Protein AF-A0A915LG55-F1 (afdb_monomer_lite)

Structure (mmCIF, N/CA/C/O backbone):
data_AF-A0A915LG55-F1
#
_entry.id   AF-A0A915LG55-F1
#
loop_
_atom_site.group_PDB
_atom_site.id
_atom_site.type_symbol
_atom_site.label_atom_id
_atom_site.label_alt_id
_atom_site.label_comp_id
_atom_site.label_asym_id
_atom_site.label_entity_id
_atom_site.label_seq_id
_atom_site.pdbx_PDB_ins_code
_atom_site.Cartn_x
_atom_site.Cartn_y
_atom_site.Cartn_z
_atom_site.occupancy
_atom_site.B_iso_or_equiv
_atom_site.auth_seq_id
_atom_site.auth_comp_id
_atom_site.auth_asym_id
_atom_site.auth_atom_id
_atom_site.pdbx_PDB_model_num
ATOM 1 N N . MET A 1 1 ? -16.605 1.163 -22.186 1.00 55.16 1 MET A N 1
ATOM 2 C CA . MET A 1 1 ? -16.089 -0.215 -22.305 1.00 55.16 1 MET A CA 1
ATOM 3 C C . MET A 1 1 ? -14.591 -0.230 -22.622 1.00 55.16 1 MET A C 1
ATOM 5 O O . MET A 1 1 ? -13.847 -0.760 -21.815 1.00 55.16 1 MET A O 1
ATOM 9 N N . GLU A 1 2 ? -14.101 0.424 -23.687 1.00 59.94 2 GLU A N 1
ATOM 10 C CA . GLU A 1 2 ? -12.643 0.506 -23.960 1.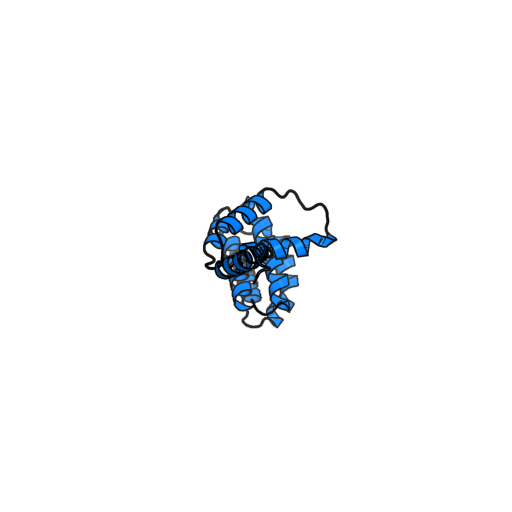00 59.94 2 GLU A CA 1
ATOM 11 C C . GLU A 1 2 ? -11.836 1.181 -22.837 1.00 59.94 2 GLU A C 1
ATOM 13 O O . GLU A 1 2 ? -10.859 0.612 -22.362 1.00 59.94 2 GLU A O 1
ATOM 18 N N . ASN A 1 3 ? -12.286 2.334 -22.327 1.00 67.69 3 ASN A N 1
ATOM 19 C CA . ASN A 1 3 ? -11.589 3.043 -21.240 1.00 67.69 3 ASN A CA 1
ATOM 20 C C . ASN A 1 3 ? -11.534 2.254 -19.918 1.00 67.69 3 ASN A C 1
ATOM 22 O O . ASN A 1 3 ? -10.598 2.406 -19.138 1.00 67.69 3 ASN A O 1
ATOM 26 N N . GLU A 1 4 ? -12.519 1.392 -19.668 1.00 68.12 4 GLU A N 1
ATOM 27 C CA . GLU A 1 4 ? -12.569 0.555 -18.467 1.00 68.12 4 GLU A CA 1
ATOM 28 C C . GLU A 1 4 ? -11.561 -0.596 -18.554 1.00 68.12 4 GLU A C 1
ATOM 30 O O . GLU A 1 4 ? -10.823 -0.845 -17.601 1.00 68.12 4 GLU A O 1
ATOM 35 N N . ASN A 1 5 ? -11.438 -1.208 -19.736 1.00 73.38 5 ASN A N 1
ATOM 36 C CA . ASN A 1 5 ? -10.423 -2.221 -20.018 1.00 73.38 5 ASN A CA 1
ATOM 37 C C . ASN A 1 5 ? -9.001 -1.650 -19.930 1.00 73.38 5 ASN A C 1
ATOM 39 O O . ASN A 1 5 ? -8.110 -2.302 -19.386 1.00 73.38 5 ASN A O 1
ATOM 43 N N . VAL A 1 6 ? -8.786 -0.421 -20.413 1.00 75.62 6 VAL A N 1
ATOM 44 C CA . VAL A 1 6 ? -7.493 0.272 -20.286 1.00 75.62 6 VAL A CA 1
ATOM 45 C C . VAL A 1 6 ? -7.152 0.514 -18.815 1.00 75.62 6 VAL A C 1
ATOM 47 O O . VAL A 1 6 ? -6.037 0.217 -18.388 1.00 75.62 6 VAL A O 1
ATOM 50 N N . ARG A 1 7 ? -8.118 0.983 -18.016 1.00 69.19 7 ARG A N 1
ATOM 51 C CA . ARG A 1 7 ? -7.932 1.230 -16.580 1.00 69.19 7 ARG A CA 1
ATOM 52 C C . ARG A 1 7 ? -7.573 -0.051 -15.821 1.00 69.19 7 ARG A C 1
ATOM 54 O O . ARG A 1 7 ? -6.567 -0.067 -15.116 1.00 69.19 7 ARG A O 1
ATOM 61 N N . LEU A 1 8 ? -8.333 -1.131 -16.014 1.00 70.56 8 LEU A N 1
ATOM 62 C CA . 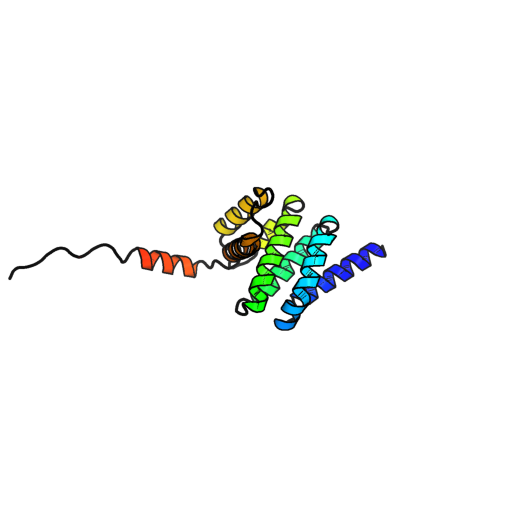LEU A 1 8 ? -8.041 -2.441 -15.414 1.00 70.56 8 LEU A CA 1
ATOM 63 C C . LEU A 1 8 ? -6.682 -2.994 -15.873 1.00 70.56 8 LEU A C 1
ATOM 65 O O . LEU A 1 8 ? -5.944 -3.568 -15.073 1.00 70.56 8 LEU A O 1
ATOM 69 N N . GLY A 1 9 ? -6.310 -2.760 -17.135 1.00 78.25 9 GLY A N 1
ATOM 70 C CA . GLY A 1 9 ? -4.991 -3.096 -17.668 1.00 78.25 9 GLY A CA 1
ATOM 71 C C . GLY A 1 9 ? -3.855 -2.369 -16.946 1.00 78.25 9 GLY A C 1
ATOM 72 O O . GLY A 1 9 ? -2.880 -3.004 -16.545 1.00 78.25 9 GLY A O 1
ATOM 73 N N . ILE A 1 10 ? -3.995 -1.061 -16.715 1.00 76.62 10 ILE A N 1
ATOM 74 C CA . ILE A 1 10 ? -3.009 -0.254 -15.979 1.00 76.62 10 ILE A CA 1
ATOM 75 C C . ILE A 1 10 ? -2.878 -0.746 -14.533 1.00 76.62 10 ILE A C 1
ATOM 77 O O . ILE A 1 10 ? -1.763 -0.943 -14.061 1.00 76.62 10 ILE A O 1
ATOM 81 N N . ILE A 1 11 ? -3.988 -1.014 -13.843 1.00 71.50 11 ILE A N 1
ATOM 82 C CA . ILE A 1 11 ? -3.986 -1.494 -12.449 1.00 71.50 11 ILE A CA 1
ATOM 83 C C . ILE A 1 11 ? -3.323 -2.864 -12.340 1.00 71.50 11 ILE A C 1
ATOM 85 O O . ILE A 1 11 ? -2.440 -3.062 -11.505 1.00 71.50 11 ILE A O 1
ATOM 89 N N . GLY A 1 12 ? -3.699 -3.796 -13.218 1.00 77.06 12 GLY A N 1
ATOM 90 C CA . GLY A 1 12 ? -3.088 -5.118 -13.272 1.00 77.06 12 GLY A CA 1
ATOM 91 C C . GLY A 1 12 ? -1.584 -5.042 -13.539 1.00 77.06 12 GLY A C 1
ATOM 92 O O . GLY A 1 12 ? -0.824 -5.829 -12.978 1.00 77.06 12 GLY A O 1
ATOM 93 N N . LEU A 1 13 ? -1.133 -4.080 -14.349 1.00 80.19 13 LEU A N 1
ATOM 94 C CA . LEU A 1 13 ? 0.290 -3.818 -14.558 1.00 80.19 13 LEU A CA 1
ATOM 95 C C . LEU A 1 13 ? 0.953 -3.231 -13.305 1.00 80.19 13 LEU A C 1
AT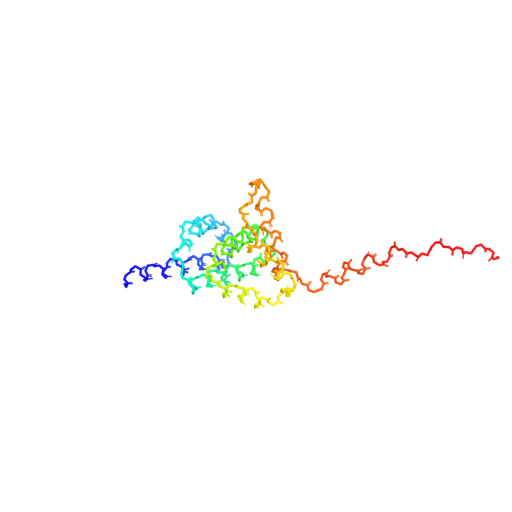OM 97 O O . LEU A 1 13 ? 1.968 -3.770 -12.878 1.00 80.19 13 LEU A O 1
ATOM 101 N N . LEU A 1 14 ? 0.381 -2.204 -12.668 1.00 79.88 14 LEU A N 1
ATOM 102 C CA . LEU A 1 14 ? 0.908 -1.603 -11.431 1.00 79.88 14 LEU A CA 1
ATOM 103 C C . LEU A 1 14 ? 1.063 -2.635 -10.308 1.00 79.88 14 LEU A C 1
ATOM 105 O O . LEU A 1 14 ? 2.123 -2.738 -9.692 1.00 79.88 14 LEU A O 1
ATOM 109 N N . ALA A 1 15 ? 0.020 -3.435 -10.085 1.00 78.56 15 ALA A N 1
ATOM 110 C CA . ALA A 1 15 ? -0.005 -4.503 -9.095 1.00 78.56 15 ALA A CA 1
ATOM 111 C C . ALA A 1 15 ? 1.068 -5.570 -9.374 1.00 78.56 15 ALA A C 1
ATOM 113 O O . ALA A 1 15 ? 1.759 -6.014 -8.452 1.00 78.56 15 ALA A O 1
ATOM 114 N N . LYS A 1 16 ? 1.263 -5.948 -10.646 1.00 80.12 16 LYS A N 1
ATOM 115 C CA . LYS A 1 16 ? 2.322 -6.882 -11.068 1.00 80.12 16 LYS A CA 1
ATOM 116 C C . LYS A 1 16 ? 3.721 -6.293 -10.922 1.00 80.12 16 LYS A C 1
ATOM 118 O O . LYS A 1 16 ? 4.626 -7.012 -10.515 1.00 80.12 16 LYS A O 1
ATOM 123 N N . LEU A 1 17 ? 3.909 -5.005 -11.214 1.00 82.31 17 LEU A N 1
ATOM 124 C CA . LEU A 1 17 ? 5.213 -4.346 -11.104 1.00 82.31 17 LEU A CA 1
ATOM 125 C C . LEU A 1 17 ? 5.737 -4.380 -9.669 1.00 82.31 17 LEU A C 1
ATOM 127 O O . LEU A 1 17 ? 6.906 -4.690 -9.460 1.00 82.31 17 LEU A O 1
ATOM 131 N N . ILE A 1 18 ? 4.872 -4.128 -8.684 1.00 83.69 18 ILE A N 1
ATOM 132 C CA . ILE A 1 18 ? 5.275 -4.155 -7.272 1.00 83.69 18 ILE A CA 1
ATOM 133 C C . ILE A 1 18 ? 5.328 -5.566 -6.682 1.00 83.69 18 ILE A C 1
ATOM 135 O O . ILE A 1 18 ? 5.959 -5.749 -5.651 1.00 83.69 18 ILE A O 1
ATOM 139 N N . THR A 1 19 ? 4.712 -6.572 -7.310 1.00 88.06 19 THR A N 1
ATOM 140 C CA . THR A 1 19 ? 4.767 -7.979 -6.856 1.00 88.06 19 THR A CA 1
ATOM 141 C C . THR A 1 19 ? 5.701 -8.860 -7.684 1.00 88.06 19 THR A C 1
ATOM 143 O O . THR A 1 19 ? 5.710 -10.079 -7.516 1.00 88.06 19 THR A O 1
ATOM 146 N N . CYS A 1 20 ? 6.523 -8.256 -8.545 1.00 85.81 20 CYS A N 1
ATOM 147 C CA . CYS A 1 20 ? 7.605 -8.949 -9.231 1.00 85.81 20 CYS A CA 1
ATOM 148 C C . CYS A 1 20 ? 8.547 -9.583 -8.191 1.00 85.81 20 CYS A C 1
ATOM 150 O O . CYS A 1 20 ? 8.954 -8.867 -7.277 1.00 85.81 20 CYS A O 1
ATOM 152 N N . PRO A 1 21 ? 8.928 -10.872 -8.301 1.00 86.81 21 PRO A N 1
ATOM 153 C CA . PRO A 1 21 ? 9.813 -11.554 -7.348 1.00 86.81 21 PRO A CA 1
ATOM 154 C C . PRO A 1 21 ? 11.293 -11.143 -7.507 1.00 86.81 21 PRO A C 1
ATOM 156 O O . PRO A 1 21 ? 12.196 -11.968 -7.405 1.00 86.81 21 PRO A O 1
ATOM 159 N N . ASP A 1 22 ? 11.542 -9.864 -7.777 1.00 88.94 22 ASP A N 1
ATOM 160 C CA . ASP A 1 22 ? 12.853 -9.232 -7.889 1.00 88.94 22 ASP A CA 1
ATOM 161 C C . ASP A 1 22 ? 12.781 -7.871 -7.185 1.00 88.94 22 ASP A C 1
ATOM 163 O O . ASP A 1 22 ? 12.136 -6.932 -7.663 1.00 88.94 22 ASP A O 1
ATOM 167 N N . SER A 1 23 ? 13.443 -7.762 -6.031 1.00 89.38 23 SER A N 1
ATOM 168 C CA . SER A 1 23 ? 13.401 -6.549 -5.214 1.00 89.38 23 SER A CA 1
ATOM 169 C C . SER A 1 23 ? 14.026 -5.343 -5.919 1.00 89.38 23 SER A C 1
ATOM 171 O O . SER A 1 23 ? 13.534 -4.224 -5.775 1.00 89.38 23 SER A O 1
ATOM 173 N N . GLN A 1 24 ? 15.050 -5.551 -6.753 1.00 90.88 24 GLN A N 1
ATOM 174 C CA . GLN A 1 24 ? 15.685 -4.486 -7.531 1.00 90.88 24 GLN A CA 1
ATOM 175 C C . GLN A 1 24 ? 14.746 -3.966 -8.618 1.00 90.88 24 GLN A C 1
ATOM 177 O O . GLN A 1 24 ? 14.699 -2.759 -8.870 1.00 90.88 24 GLN A O 1
ATOM 182 N N . ALA A 1 25 ? 13.984 -4.855 -9.257 1.00 89.44 25 ALA A N 1
ATOM 183 C CA . ALA A 1 25 ? 12.957 -4.452 -10.213 1.00 89.44 25 ALA A CA 1
ATOM 184 C C . ALA A 1 25 ? 11.875 -3.602 -9.530 1.00 89.44 25 ALA A C 1
ATOM 186 O O . ALA A 1 25 ? 11.543 -2.524 -10.026 1.00 89.44 25 ALA A O 1
ATOM 187 N N . VAL A 1 26 ? 11.397 -4.022 -8.353 1.00 90.88 26 VAL A N 1
ATOM 188 C CA . VAL A 1 26 ? 10.410 -3.260 -7.570 1.00 90.88 26 VAL A CA 1
ATOM 189 C C . VAL A 1 26 ? 10.932 -1.871 -7.206 1.00 90.88 26 VAL A C 1
ATOM 191 O O . VAL A 1 26 ? 10.234 -0.882 -7.431 1.00 90.88 26 VAL A O 1
ATOM 194 N N . VAL A 1 27 ? 12.170 -1.767 -6.713 1.00 91.25 27 VAL A N 1
ATOM 195 C CA . VAL A 1 27 ? 12.799 -0.477 -6.374 1.00 91.25 27 VAL A CA 1
ATOM 196 C C . VAL A 1 27 ? 12.875 0.443 -7.593 1.00 91.25 27 VAL A C 1
ATOM 198 O O . VAL A 1 27 ? 12.540 1.623 -7.493 1.00 91.25 27 VAL A O 1
ATOM 201 N N . LYS A 1 28 ? 13.264 -0.086 -8.758 1.00 91.25 28 LYS A N 1
ATOM 202 C CA . LYS A 1 28 ? 13.364 0.691 -10.005 1.00 91.25 28 LYS A CA 1
ATOM 203 C C . LYS A 1 28 ? 12.006 1.155 -10.529 1.00 91.25 28 LYS A C 1
ATOM 205 O O . LYS A 1 28 ? 11.920 2.241 -11.097 1.00 91.25 28 LYS A O 1
ATOM 210 N N . CYS A 1 29 ? 10.954 0.361 -10.348 1.00 89.81 29 CYS A N 1
ATOM 211 C CA . CYS A 1 29 ? 9.604 0.709 -10.791 1.00 89.81 29 CYS A CA 1
ATOM 212 C C . CYS A 1 29 ? 8.858 1.619 -9.807 1.00 89.81 29 CYS A C 1
ATOM 214 O O . CYS A 1 29 ? 7.900 2.283 -10.208 1.00 89.81 29 CYS A O 1
ATOM 216 N N . MET A 1 30 ? 9.294 1.684 -8.546 1.00 91.12 30 MET A N 1
ATOM 217 C CA . MET A 1 30 ? 8.596 2.414 -7.488 1.00 91.12 30 MET A CA 1
ATOM 218 C C . MET A 1 30 ? 8.289 3.880 -7.826 1.00 91.12 30 MET A C 1
ATOM 220 O O . MET A 1 30 ? 7.138 4.270 -7.647 1.00 91.12 30 MET A O 1
ATOM 224 N N . PRO A 1 31 ? 9.222 4.691 -8.375 1.00 90.81 31 PRO A N 1
ATOM 225 C CA . PRO A 1 31 ? 8.920 6.085 -8.702 1.00 90.81 31 PRO A CA 1
ATOM 226 C C . PRO A 1 31 ? 7.742 6.227 -9.673 1.00 90.81 31 PRO A C 1
ATOM 228 O O . PRO A 1 31 ? 6.891 7.091 -9.486 1.00 90.81 31 PRO A O 1
ATOM 231 N N . ALA A 1 32 ? 7.655 5.348 -10.677 1.00 88.69 32 ALA A N 1
ATOM 232 C CA . ALA A 1 32 ? 6.557 5.362 -11.639 1.00 88.69 32 ALA A CA 1
ATOM 233 C C . ALA A 1 32 ? 5.226 4.973 -10.980 1.00 88.69 32 ALA A C 1
ATOM 235 O O . ALA A 1 32 ? 4.210 5.626 -11.212 1.00 88.69 32 ALA A O 1
ATOM 236 N N . VAL A 1 33 ? 5.234 3.945 -10.126 1.00 89.94 33 VAL A N 1
ATOM 237 C CA . VAL A 1 33 ? 4.038 3.511 -9.388 1.00 89.94 33 VAL A CA 1
ATOM 238 C C . VAL A 1 33 ? 3.545 4.621 -8.461 1.00 89.94 33 VAL A C 1
ATOM 240 O O . VAL A 1 33 ? 2.359 4.937 -8.486 1.00 89.94 33 VAL A O 1
ATOM 243 N N . THR A 1 34 ? 4.438 5.256 -7.697 1.00 89.38 34 THR A N 1
ATOM 244 C CA . THR A 1 34 ? 4.092 6.366 -6.798 1.00 89.38 34 THR A CA 1
ATOM 245 C C . THR A 1 34 ? 3.457 7.529 -7.556 1.00 89.38 34 THR A C 1
ATOM 247 O O . THR A 1 34 ? 2.388 7.982 -7.159 1.00 89.38 34 THR A O 1
ATOM 250 N N . VAL A 1 35 ? 4.055 7.966 -8.672 1.00 88.69 35 VAL A N 1
ATOM 251 C CA . VAL A 1 35 ? 3.492 9.044 -9.506 1.00 88.69 35 VAL A CA 1
ATOM 252 C C . VAL A 1 35 ? 2.097 8.676 -9.999 1.00 88.69 35 VAL A C 1
ATOM 254 O O . VAL A 1 35 ? 1.176 9.479 -9.898 1.00 88.69 35 VAL A O 1
ATOM 257 N N . ILE A 1 36 ? 1.902 7.448 -10.484 1.00 86.19 36 ILE A N 1
ATOM 258 C CA . ILE A 1 36 ? 0.590 7.028 -10.984 1.00 86.19 36 ILE A CA 1
ATOM 259 C C . ILE A 1 36 ? -0.449 7.003 -9.857 1.00 86.19 36 ILE A C 1
ATOM 261 O O . ILE A 1 36 ? -1.579 7.440 -10.056 1.00 86.19 36 ILE A O 1
ATOM 265 N N . VAL A 1 37 ? -0.089 6.544 -8.659 1.00 88.50 37 VAL A N 1
ATOM 266 C CA . VAL A 1 37 ? -1.004 6.600 -7.512 1.00 88.50 37 VAL A CA 1
ATOM 267 C C . VAL A 1 37 ? -1.355 8.045 -7.168 1.00 88.50 37 VAL A C 1
ATOM 269 O O . VAL A 1 37 ? -2.532 8.352 -7.014 1.00 88.50 37 VAL A O 1
ATOM 272 N N . HIS A 1 38 ? -0.370 8.937 -7.086 1.00 89.06 38 HIS A N 1
ATOM 273 C CA . HIS A 1 38 ? -0.587 10.335 -6.695 1.00 89.06 38 HIS A CA 1
ATOM 274 C C . HIS A 1 38 ? -1.425 11.115 -7.711 1.00 89.06 38 HIS A C 1
ATOM 276 O O . HIS A 1 38 ? -2.285 11.894 -7.313 1.00 89.06 38 HIS A O 1
ATOM 282 N N . GLU A 1 39 ? -1.229 10.877 -9.007 1.00 87.12 39 GLU A N 1
ATOM 283 C CA . GLU A 1 39 ? -1.950 11.594 -10.066 1.00 87.12 39 GLU A CA 1
ATOM 284 C C . GLU A 1 39 ? -3.349 11.014 -10.329 1.00 87.12 39 GLU A C 1
ATOM 286 O O . GLU A 1 39 ? -4.284 11.748 -10.654 1.00 87.12 39 GLU A O 1
ATOM 291 N N . TYR A 1 40 ? -3.529 9.697 -10.170 1.00 86.62 40 TYR A N 1
ATOM 292 C CA . TYR A 1 40 ? -4.746 9.006 -10.614 1.00 86.62 40 TYR A CA 1
ATOM 293 C C . TYR A 1 40 ? -5.622 8.442 -9.486 1.00 86.62 40 TYR A C 1
ATOM 295 O O . TYR A 1 40 ? -6.674 7.876 -9.798 1.00 86.62 40 TYR A O 1
ATOM 303 N N . PHE A 1 41 ? -5.280 8.619 -8.198 1.00 87.31 41 PHE A N 1
ATOM 304 C CA . PHE A 1 41 ? -6.061 8.050 -7.078 1.00 87.31 41 PHE A CA 1
ATOM 305 C C . PHE A 1 41 ? -7.555 8.401 -7.129 1.00 87.31 41 PHE A C 1
ATOM 307 O O . PHE A 1 41 ? -8.402 7.588 -6.761 1.00 87.31 41 PHE A O 1
ATOM 314 N N . SER A 1 42 ? -7.902 9.597 -7.614 1.00 87.56 42 SER A N 1
ATOM 315 C CA . SER A 1 42 ? -9.289 10.068 -7.712 1.00 87.56 42 SER A CA 1
ATOM 316 C C . SER A 1 42 ? -10.150 9.205 -8.648 1.00 87.56 42 SER A C 1
ATOM 318 O O . SER A 1 42 ? -11.364 9.089 -8.444 1.00 87.56 42 SER A O 1
ATOM 320 N N . THR A 1 43 ? -9.514 8.559 -9.631 1.00 86.94 43 THR A N 1
ATOM 321 C CA . THR A 1 43 ? -10.141 7.717 -10.663 1.00 86.94 43 THR A CA 1
ATOM 322 C C . THR A 1 43 ? -10.300 6.254 -10.248 1.00 86.94 43 THR A C 1
ATOM 324 O O . THR A 1 43 ? -11.023 5.497 -10.909 1.00 86.94 43 THR A O 1
ATOM 327 N N . PHE A 1 44 ? -9.635 5.842 -9.165 1.00 88.69 44 PHE A N 1
ATOM 328 C CA . PHE A 1 44 ? -9.698 4.473 -8.672 1.00 88.69 44 PHE A CA 1
ATOM 329 C C . PHE A 1 44 ? -11.062 4.213 -8.039 1.00 88.69 44 PHE A C 1
ATOM 331 O O . PHE A 1 44 ? -11.559 5.006 -7.231 1.00 88.69 44 PHE A O 1
ATOM 338 N N . ASP A 1 45 ? -11.675 3.095 -8.421 1.00 90.94 45 ASP A N 1
ATOM 339 C CA . ASP A 1 45 ? -12.827 2.543 -7.716 1.00 90.94 45 ASP A CA 1
ATOM 340 C C . ASP A 1 45 ? -12.380 1.745 -6.480 1.00 90.94 45 ASP A C 1
ATOM 342 O O . ASP A 1 45 ? -11.186 1.606 -6.188 1.00 90.94 45 ASP A O 1
ATOM 346 N N . GLU A 1 46 ? -13.349 1.266 -5.708 1.00 92.81 46 GLU A N 1
ATOM 347 C CA . GLU A 1 46 ? -13.091 0.536 -4.470 1.00 92.81 46 GLU A CA 1
ATOM 348 C C . GLU A 1 46 ? -12.280 -0.743 -4.714 1.00 92.81 46 GLU A C 1
ATOM 350 O O . GLU A 1 46 ? -11.271 -0.969 -4.046 1.00 92.81 46 GLU A O 1
ATOM 355 N N . GLN A 1 47 ? -12.664 -1.536 -5.718 1.00 90.19 47 GLN A N 1
ATOM 356 C CA . GLN A 1 47 ? -11.996 -2.796 -6.047 1.00 90.19 47 GLN A CA 1
ATOM 357 C C . GLN A 1 47 ? -10.531 -2.570 -6.434 1.00 90.19 47 GLN A C 1
ATOM 359 O O . GLN A 1 47 ? -9.638 -3.236 -5.912 1.00 90.19 47 GLN A O 1
ATOM 364 N N . THR A 1 48 ? -10.274 -1.573 -7.282 1.00 88.94 48 THR A N 1
ATOM 365 C CA . THR A 1 48 ? -8.920 -1.146 -7.657 1.00 88.94 48 THR A CA 1
ATOM 366 C C . THR A 1 48 ? -8.081 -0.794 -6.431 1.00 88.94 48 THR A C 1
ATOM 368 O O . THR A 1 48 ? -6.922 -1.191 -6.309 1.00 88.94 48 THR A O 1
ATOM 371 N N . SER A 1 49 ? -8.677 -0.034 -5.513 1.00 91.88 49 SER A N 1
ATOM 372 C CA . SER A 1 49 ? -8.014 0.446 -4.302 1.00 91.88 49 SER A CA 1
ATOM 373 C C . SER A 1 49 ? -7.628 -0.716 -3.385 1.00 91.88 49 SER A C 1
ATOM 375 O O . SER A 1 49 ? -6.508 -0.759 -2.869 1.00 91.88 49 SER A O 1
ATOM 377 N N . ILE A 1 50 ? -8.537 -1.683 -3.227 1.00 93.06 50 ILE A N 1
ATOM 378 C CA . ILE A 1 50 ? -8.308 -2.918 -2.470 1.00 93.06 50 ILE A CA 1
ATOM 379 C C . ILE A 1 50 ? -7.168 -3.716 -3.100 1.00 93.06 50 ILE A C 1
ATOM 381 O O . ILE A 1 50 ? -6.223 -4.086 -2.403 1.00 93.06 50 ILE A O 1
ATOM 385 N N . GLU A 1 51 ? -7.226 -3.967 -4.408 1.00 90.81 51 GLU A N 1
ATOM 386 C CA . GLU A 1 51 ? -6.217 -4.763 -5.107 1.00 90.81 51 GLU A CA 1
ATOM 387 C C . GLU A 1 51 ? -4.828 -4.145 -4.987 1.00 90.81 51 GLU A C 1
ATOM 389 O O . GLU A 1 51 ? -3.871 -4.844 -4.644 1.00 90.81 51 GLU A O 1
ATOM 394 N N . LEU A 1 52 ? -4.709 -2.839 -5.210 1.00 91.81 52 LEU A N 1
ATOM 395 C CA . LEU A 1 52 ? -3.438 -2.135 -5.120 1.00 91.81 52 LEU A CA 1
ATOM 396 C C . LEU A 1 52 ? -2.852 -2.190 -3.699 1.00 91.81 52 LEU A C 1
ATOM 398 O O . LEU A 1 52 ? -1.656 -2.455 -3.531 1.00 91.81 52 LEU A O 1
ATOM 402 N N . LEU A 1 53 ? -3.689 -2.006 -2.671 1.00 94.62 53 LEU A N 1
ATOM 403 C CA . LEU A 1 53 ? -3.271 -2.116 -1.273 1.00 94.62 53 LEU A CA 1
ATOM 404 C C . LEU A 1 53 ? -2.819 -3.543 -0.932 1.00 94.62 53 LEU A C 1
ATOM 406 O O . LEU A 1 53 ? -1.745 -3.727 -0.356 1.00 94.62 53 LEU A O 1
ATOM 410 N N . VAL A 1 54 ? -3.588 -4.558 -1.337 1.00 93.81 54 VAL A N 1
ATOM 411 C CA . VAL A 1 54 ? -3.248 -5.976 -1.132 1.00 93.81 54 VAL A CA 1
ATOM 412 C C . VAL A 1 54 ? -1.906 -6.320 -1.779 1.00 93.81 54 VAL A C 1
ATOM 414 O O . VAL A 1 54 ? -1.063 -6.947 -1.138 1.00 93.81 54 VAL A O 1
ATOM 417 N N . HIS A 1 55 ? -1.674 -5.911 -3.028 1.00 92.88 55 HIS A N 1
ATOM 418 C CA . HIS A 1 55 ? -0.416 -6.189 -3.728 1.00 92.88 55 HIS A CA 1
ATOM 419 C C . HIS A 1 55 ? 0.772 -5.466 -3.082 1.00 92.88 55 HIS A C 1
ATOM 421 O O . HIS A 1 55 ? 1.844 -6.056 -2.949 1.00 92.88 55 HIS A O 1
ATOM 427 N N . SER A 1 56 ? 0.570 -4.239 -2.599 1.00 94.00 56 SER A N 1
ATOM 428 C CA . SER A 1 56 ? 1.604 -3.489 -1.876 1.00 94.00 56 SER A CA 1
ATOM 429 C C . SER A 1 56 ? 1.988 -4.169 -0.558 1.00 94.00 56 SER A C 1
ATOM 431 O O . SER A 1 56 ? 3.172 -4.338 -0.269 1.00 94.00 56 SER A O 1
ATOM 433 N N . ILE A 1 57 ? 1.003 -4.638 0.216 1.00 93.75 57 ILE A N 1
ATOM 434 C CA . ILE A 1 57 ? 1.237 -5.377 1.467 1.00 93.75 57 ILE A CA 1
ATOM 435 C C . ILE A 1 57 ? 1.924 -6.721 1.194 1.00 93.75 57 ILE A C 1
ATOM 437 O O . ILE A 1 57 ? 2.870 -7.076 1.895 1.00 93.75 57 ILE A O 1
ATOM 441 N N . LYS A 1 58 ? 1.499 -7.459 0.162 1.00 92.31 58 LYS A N 1
ATOM 442 C CA . LYS A 1 58 ? 2.149 -8.718 -0.241 1.00 92.31 58 LYS A CA 1
ATOM 443 C C . LYS A 1 58 ? 3.609 -8.503 -0.630 1.00 92.31 58 LYS A C 1
ATOM 445 O O . LYS A 1 58 ? 4.470 -9.272 -0.217 1.00 92.31 58 LYS A O 1
ATOM 450 N N . SER A 1 59 ? 3.893 -7.444 -1.386 1.00 93.06 59 SER A N 1
ATOM 451 C CA . SER A 1 59 ? 5.263 -7.073 -1.744 1.00 93.06 59 SER A CA 1
ATOM 452 C C . SER A 1 59 ? 6.106 -6.753 -0.506 1.00 93.06 59 SER A C 1
ATOM 454 O O . SER A 1 59 ? 7.211 -7.272 -0.358 1.00 93.06 59 SER A O 1
ATOM 456 N N . LEU A 1 60 ? 5.549 -5.998 0.450 1.00 92.69 60 LEU A N 1
ATOM 457 C CA . LEU A 1 60 ? 6.205 -5.715 1.730 1.00 92.69 60 LEU A CA 1
ATOM 458 C C . LEU A 1 60 ? 6.527 -6.998 2.512 1.00 92.69 60 LEU A C 1
ATOM 460 O O . LEU A 1 60 ? 7.601 -7.106 3.097 1.00 92.69 60 LEU A O 1
ATOM 464 N N . GLN A 1 61 ? 5.616 -7.973 2.524 1.00 90.75 61 GLN A N 1
ATOM 465 C CA . GLN A 1 61 ? 5.839 -9.268 3.175 1.00 90.75 61 GLN A CA 1
ATOM 466 C C . GLN A 1 61 ? 6.921 -10.094 2.468 1.00 90.75 61 GLN A C 1
ATOM 468 O O . GLN A 1 61 ? 7.715 -10.751 3.134 1.00 90.75 61 GLN A O 1
ATOM 473 N N . MET A 1 62 ? 6.970 -10.049 1.135 1.00 91.12 62 MET A N 1
ATOM 474 C CA . MET A 1 62 ? 7.968 -10.761 0.333 1.00 91.12 62 MET A CA 1
ATOM 475 C C . MET A 1 62 ? 9.379 -10.186 0.515 1.00 91.12 62 MET A C 1
ATOM 477 O O . MET A 1 62 ? 10.345 -10.942 0.592 1.00 91.12 62 MET A O 1
ATOM 481 N N . PHE A 1 63 ? 9.501 -8.862 0.623 1.00 89.88 63 PHE A N 1
ATOM 482 C CA . PHE A 1 63 ? 10.784 -8.160 0.710 1.00 89.88 63 PHE A CA 1
ATOM 483 C C . PHE A 1 63 ? 11.101 -7.616 2.102 1.00 89.88 63 PHE A C 1
ATOM 485 O O . PHE A 1 63 ? 11.916 -6.708 2.228 1.00 89.88 63 PHE A O 1
ATOM 492 N N . SER A 1 64 ? 10.513 -8.181 3.159 1.00 84.19 64 SER A N 1
ATOM 493 C CA . SER A 1 64 ? 10.611 -7.645 4.526 1.00 84.19 64 SER A CA 1
ATOM 494 C C . SER A 1 64 ? 12.037 -7.540 5.085 1.00 84.19 64 SER A C 1
ATOM 496 O O . SER A 1 64 ? 12.250 -6.845 6.073 1.00 84.19 64 SER A O 1
ATOM 498 N N . ASN A 1 65 ? 12.996 -8.260 4.493 1.00 85.19 65 ASN A N 1
ATOM 499 C CA . ASN A 1 65 ? 14.412 -8.253 4.876 1.00 85.19 65 ASN A CA 1
ATOM 500 C C . ASN A 1 65 ? 15.286 -7.388 3.945 1.00 85.19 65 ASN A C 1
ATOM 502 O O . ASN A 1 65 ? 16.482 -7.249 4.193 1.00 85.19 65 ASN A O 1
ATOM 506 N N . ASP A 1 66 ? 14.713 -6.831 2.876 1.00 89.62 66 ASP A N 1
ATOM 507 C CA . ASP A 1 66 ? 15.387 -5.931 1.943 1.00 89.62 66 ASP A CA 1
ATOM 508 C C . ASP A 1 66 ? 14.947 -4.489 2.223 1.00 89.62 66 ASP A C 1
ATOM 510 O O . ASP A 1 66 ? 13.858 -4.055 1.839 1.00 89.62 66 ASP A O 1
ATOM 514 N N . GLU A 1 67 ? 15.799 -3.731 2.913 1.00 86.19 67 GLU A N 1
ATOM 515 C CA . GLU A 1 67 ? 15.513 -2.340 3.282 1.00 86.19 67 GLU A CA 1
ATOM 516 C C . GLU A 1 67 ? 15.416 -1.401 2.070 1.00 86.19 67 GLU A C 1
ATOM 518 O O . GLU A 1 67 ? 14.703 -0.392 2.142 1.00 86.19 67 GLU A O 1
ATOM 523 N N . LEU A 1 68 ? 16.071 -1.734 0.947 1.00 89.94 68 LEU A N 1
ATOM 524 C CA . LEU A 1 68 ? 16.000 -0.925 -0.272 1.00 89.94 68 LEU A CA 1
ATOM 525 C C . LEU A 1 68 ? 14.587 -0.952 -0.858 1.00 89.94 68 LEU A C 1
ATOM 527 O O . LEU A 1 68 ? 14.099 0.084 -1.308 1.00 89.94 68 LEU A O 1
ATOM 531 N N . ALA A 1 69 ? 13.913 -2.103 -0.798 1.00 91.12 69 ALA A N 1
ATOM 532 C CA . ALA A 1 69 ? 12.527 -2.262 -1.239 1.00 91.12 69 ALA A CA 1
ATOM 533 C C . ALA A 1 69 ? 11.509 -1.892 -0.147 1.00 91.12 69 ALA A C 1
ATOM 535 O O . ALA A 1 69 ? 10.504 -1.231 -0.420 1.00 91.12 69 ALA A O 1
ATOM 536 N N . THR A 1 70 ? 11.779 -2.269 1.105 1.00 92.00 70 THR A N 1
ATOM 537 C CA . THR A 1 70 ? 10.862 -2.084 2.242 1.00 92.00 70 THR A CA 1
ATOM 538 C C . THR A 1 70 ? 10.538 -0.616 2.492 1.00 92.00 70 THR A C 1
ATOM 540 O O . THR A 1 70 ? 9.372 -0.259 2.662 1.00 92.00 70 THR A O 1
ATOM 543 N N . GLY A 1 71 ? 11.545 0.263 2.506 1.00 91.88 71 GLY A N 1
ATOM 544 C CA . GLY A 1 71 ? 11.342 1.687 2.781 1.00 91.88 71 GLY A CA 1
ATOM 545 C C . GLY A 1 71 ? 10.333 2.347 1.828 1.00 91.88 71 GLY A C 1
ATOM 546 O O . GLY A 1 71 ? 9.370 2.950 2.308 1.00 91.88 71 GLY A O 1
ATOM 547 N N . PRO A 1 72 ? 10.527 2.250 0.503 1.00 92.69 72 PRO A N 1
ATOM 548 C CA . PRO A 1 72 ? 9.580 2.777 -0.475 1.00 92.69 72 PRO A CA 1
ATOM 549 C C . PRO A 1 72 ? 8.202 2.095 -0.447 1.00 92.69 72 PRO A C 1
ATOM 551 O O . PRO A 1 72 ? 7.192 2.788 -0.547 1.00 92.69 72 PRO A O 1
ATOM 554 N N . LEU A 1 73 ? 8.129 0.776 -0.222 1.00 93.81 73 LEU A N 1
ATOM 555 C CA . LEU A 1 73 ? 6.852 0.055 -0.092 1.00 93.81 73 LEU A CA 1
ATOM 556 C C . LEU A 1 73 ? 6.007 0.561 1.084 1.00 93.81 73 LEU A C 1
ATOM 558 O O . LEU A 1 73 ? 4.795 0.721 0.953 1.00 93.81 73 LEU A O 1
ATOM 562 N N . LEU A 1 74 ? 6.636 0.863 2.223 1.00 94.38 74 LEU A N 1
ATOM 563 C CA . LEU A 1 74 ? 5.943 1.439 3.378 1.00 94.38 74 LEU A CA 1
ATOM 564 C C . LEU A 1 74 ? 5.346 2.819 3.066 1.00 94.38 74 LEU A C 1
ATOM 566 O O . LEU A 1 74 ? 4.241 3.117 3.517 1.00 94.38 74 LEU A O 1
ATOM 570 N N . VAL A 1 75 ? 6.052 3.652 2.293 1.00 93.44 75 VAL A N 1
ATOM 571 C CA . VAL A 1 75 ? 5.536 4.960 1.848 1.00 93.44 75 VAL A CA 1
ATOM 572 C C . VAL A 1 75 ? 4.372 4.773 0.881 1.00 93.44 75 VAL A C 1
ATOM 574 O O . VAL A 1 75 ? 3.333 5.398 1.063 1.00 93.44 75 VAL A O 1
ATOM 577 N N . LEU A 1 76 ? 4.502 3.863 -0.088 1.00 93.50 76 LEU A N 1
ATOM 578 C CA . LEU A 1 76 ? 3.440 3.573 -1.048 1.00 93.50 76 LEU A CA 1
ATOM 579 C C . LEU A 1 76 ? 2.153 3.106 -0.348 1.00 93.50 76 LEU A C 1
ATOM 581 O O . LEU A 1 76 ? 1.075 3.613 -0.643 1.00 93.50 76 LEU A O 1
ATOM 585 N N . ILE A 1 77 ? 2.258 2.185 0.616 1.00 95.31 77 ILE A N 1
ATOM 586 C CA . ILE A 1 77 ? 1.108 1.715 1.406 1.00 95.31 77 ILE A CA 1
ATOM 587 C C . ILE A 1 77 ? 0.458 2.871 2.171 1.00 95.31 77 ILE A C 1
ATOM 589 O O . ILE A 1 77 ? -0.770 2.958 2.204 1.00 95.31 77 ILE A O 1
ATOM 593 N N . TYR A 1 78 ? 1.262 3.758 2.770 1.00 94.69 78 TYR A N 1
ATOM 594 C CA . TYR A 1 78 ? 0.739 4.949 3.439 1.00 94.69 78 TYR A CA 1
ATOM 595 C C . TYR A 1 78 ? -0.063 5.813 2.464 1.00 94.69 78 TYR A C 1
ATOM 597 O O . TYR A 1 78 ? -1.182 6.211 2.779 1.00 94.69 78 TYR A O 1
ATOM 605 N N . ASP A 1 79 ? 0.497 6.101 1.291 1.00 92.88 79 ASP A N 1
ATOM 606 C CA . ASP A 1 79 ? -0.120 6.989 0.307 1.00 92.88 79 ASP A CA 1
ATOM 607 C C . ASP A 1 79 ? -1.432 6.398 -0.218 1.00 92.88 79 ASP A C 1
ATOM 609 O O . ASP A 1 79 ? -2.472 7.046 -0.137 1.00 92.88 79 ASP A O 1
ATOM 613 N N . ILE A 1 80 ? -1.420 5.129 -0.641 1.00 93.75 80 ILE A N 1
ATOM 614 C CA . ILE A 1 80 ? -2.626 4.408 -1.079 1.00 93.75 80 ILE A CA 1
ATOM 615 C C . ILE A 1 80 ? -3.700 4.471 0.007 1.00 93.75 80 ILE A C 1
ATOM 617 O O . ILE A 1 80 ? -4.839 4.847 -0.265 1.00 93.75 80 ILE A O 1
ATOM 621 N N . TYR A 1 81 ? -3.344 4.113 1.245 1.00 95.25 81 TYR A N 1
ATOM 622 C CA . TYR A 1 81 ? -4.309 4.074 2.333 1.00 95.25 81 TYR A CA 1
ATOM 623 C C . TYR A 1 81 ? -4.845 5.470 2.650 1.00 95.25 81 TYR A C 1
ATOM 625 O O . TYR A 1 81 ? -6.052 5.658 2.693 1.00 95.25 81 TYR A O 1
ATOM 633 N N . SER A 1 82 ? -3.978 6.465 2.827 1.00 92.94 82 SER A N 1
ATOM 634 C CA . SER A 1 82 ? -4.386 7.823 3.207 1.00 92.94 82 SER A CA 1
ATOM 635 C C . SER A 1 82 ? -5.260 8.511 2.159 1.00 92.94 82 SER A C 1
ATOM 637 O O . SER A 1 82 ? -6.241 9.155 2.529 1.00 92.94 82 SER A O 1
ATOM 639 N N . TYR A 1 83 ? -4.978 8.327 0.868 1.00 92.00 83 TYR A N 1
ATOM 640 C CA . TYR A 1 83 ? -5.785 8.927 -0.195 1.00 92.00 83 TYR A CA 1
ATOM 641 C C . TYR A 1 83 ? -7.137 8.242 -0.390 1.00 92.00 83 TYR A C 1
ATOM 643 O O . TYR A 1 83 ? -8.126 8.903 -0.707 1.00 92.00 83 TYR A O 1
ATOM 651 N N . LEU A 1 84 ? -7.196 6.921 -0.216 1.00 93.38 84 LEU A N 1
ATOM 652 C CA . LEU A 1 84 ? -8.362 6.133 -0.617 1.00 93.38 84 LEU A CA 1
ATOM 653 C C . LEU A 1 84 ? -9.258 5.751 0.568 1.00 93.38 84 LEU A C 1
ATOM 655 O O . LEU A 1 84 ? -10.468 5.619 0.390 1.00 93.38 84 LEU A O 1
ATOM 659 N N . ARG A 1 85 ? -8.719 5.633 1.788 1.00 94.81 85 ARG A N 1
ATOM 660 C CA . ARG A 1 85 ? -9.466 5.253 3.004 1.00 94.81 85 ARG A CA 1
ATOM 661 C C . ARG A 1 85 ? -10.644 6.178 3.344 1.00 94.81 85 ARG A C 1
ATOM 663 O O . ARG A 1 85 ? -11.661 5.641 3.798 1.00 94.81 85 ARG A O 1
ATOM 670 N N . PRO A 1 86 ? -10.578 7.511 3.135 1.00 92.88 86 PRO A N 1
ATOM 671 C CA . PRO A 1 86 ? -11.734 8.386 3.344 1.00 92.88 86 PRO A CA 1
ATOM 672 C C . PRO A 1 86 ? -12.902 8.080 2.399 1.00 92.88 86 PRO A C 1
ATOM 674 O O . PRO A 1 86 ? -14.056 8.288 2.766 1.00 92.88 86 PRO A O 1
ATOM 677 N N . LYS A 1 87 ? -12.605 7.569 1.197 1.00 94.50 87 LYS A N 1
ATOM 678 C CA . LYS A 1 87 ? -13.595 7.215 0.171 1.00 94.50 87 LYS A CA 1
ATOM 679 C C . LYS A 1 87 ? -14.071 5.765 0.300 1.00 94.50 87 LYS A C 1
ATOM 681 O O . LYS A 1 87 ? -15.245 5.492 0.072 1.00 94.50 87 LYS A O 1
ATOM 686 N N . TYR A 1 88 ? -13.175 4.855 0.681 1.00 96.38 88 TYR A N 1
ATOM 687 C CA . TYR A 1 88 ? -13.404 3.411 0.701 1.00 96.38 88 TYR A CA 1
ATOM 688 C C . TYR A 1 88 ? -13.067 2.812 2.077 1.00 96.38 88 TYR A C 1
ATOM 690 O O . TYR A 1 88 ? -11.910 2.479 2.357 1.00 96.38 88 TYR A O 1
ATOM 698 N N . PRO A 1 89 ? -14.069 2.651 2.964 1.00 95.62 89 PRO A N 1
ATOM 699 C CA . PRO A 1 89 ? -13.871 2.075 4.294 1.00 95.62 89 PRO A CA 1
ATOM 700 C C . PRO A 1 89 ? -13.366 0.627 4.299 1.00 95.62 89 PRO A C 1
ATOM 702 O O . PRO A 1 89 ? -12.702 0.2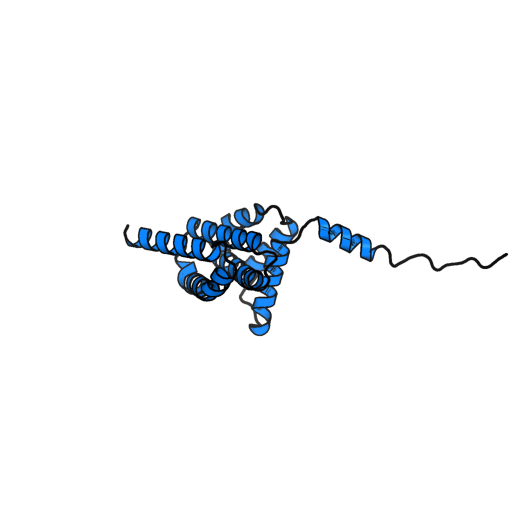18 5.250 1.00 95.62 89 PRO A O 1
ATOM 705 N N . SER A 1 90 ? -13.627 -0.132 3.232 1.00 96.94 90 SER A N 1
ATOM 706 C CA . SER A 1 90 ? -13.174 -1.519 3.049 1.00 96.94 90 SER A CA 1
ATOM 707 C C . SER A 1 90 ? -11.656 -1.702 3.138 1.00 96.94 90 SER A C 1
ATOM 709 O O . SER A 1 90 ? -11.189 -2.779 3.508 1.00 96.94 90 SER A O 1
ATOM 711 N N . LEU A 1 91 ? -10.865 -0.654 2.886 1.00 96.31 91 LEU A N 1
ATOM 712 C CA . LEU A 1 91 ? -9.407 -0.710 3.017 1.00 96.31 91 LEU A CA 1
ATOM 713 C C . LEU A 1 91 ? -8.949 -1.011 4.450 1.00 96.31 91 LEU A C 1
ATOM 715 O O . LEU A 1 91 ? -7.909 -1.643 4.639 1.00 96.31 91 LEU A O 1
ATOM 719 N N . LEU A 1 92 ? -9.727 -0.624 5.466 1.00 96.56 92 LEU A N 1
ATOM 720 C CA . LEU A 1 92 ? -9.443 -1.003 6.852 1.00 96.56 92 LEU A CA 1
ATOM 721 C C . LEU A 1 92 ? -9.540 -2.523 7.045 1.00 96.56 92 LEU A C 1
ATOM 723 O O . LEU A 1 92 ? -8.708 -3.118 7.732 1.00 96.56 92 LEU A O 1
ATOM 727 N N . GLU A 1 93 ? -10.526 -3.159 6.412 1.00 95.44 93 GLU A N 1
ATOM 728 C CA . GLU A 1 93 ? -10.713 -4.608 6.485 1.00 95.44 93 GLU A CA 1
ATOM 729 C C . GLU A 1 93 ? -9.567 -5.361 5.802 1.00 95.44 93 GLU A C 1
ATOM 731 O O . GLU A 1 93 ? -9.186 -6.436 6.263 1.00 95.44 93 GLU A O 1
ATOM 736 N N . VAL A 1 94 ? -8.947 -4.780 4.769 1.00 95.19 94 VAL A N 1
ATOM 737 C CA . VAL A 1 94 ? -7.721 -5.322 4.156 1.00 95.19 94 VAL A CA 1
ATOM 738 C C . VAL A 1 94 ? -6.564 -5.331 5.157 1.00 95.19 94 VAL A C 1
ATOM 740 O O . VAL A 1 94 ? -5.887 -6.347 5.305 1.00 95.19 94 VAL A O 1
ATOM 743 N N . ILE A 1 95 ? -6.343 -4.230 5.883 1.00 93.50 95 ILE A N 1
ATOM 744 C CA . ILE A 1 95 ? -5.268 -4.154 6.886 1.00 93.50 95 ILE A CA 1
ATOM 745 C C . ILE A 1 95 ? -5.517 -5.128 8.044 1.00 93.50 95 ILE A C 1
ATOM 747 O O . ILE A 1 95 ? -4.588 -5.800 8.491 1.00 93.50 95 ILE A O 1
ATOM 751 N N . LYS A 1 96 ? -6.764 -5.248 8.515 1.00 93.38 96 LYS A N 1
ATOM 752 C CA . LYS A 1 96 ? -7.134 -6.179 9.597 1.00 93.38 96 LYS A CA 1
ATOM 753 C C . LYS A 1 96 ? -6.874 -7.647 9.259 1.00 93.38 96 LYS A C 1
ATOM 755 O O . LYS A 1 96 ? -6.674 -8.443 10.172 1.00 93.38 96 LYS A O 1
ATOM 760 N N . GLN A 1 97 ? -6.850 -8.005 7.976 1.00 91.12 97 GLN A N 1
ATOM 761 C CA . GLN A 1 97 ? -6.552 -9.367 7.523 1.00 91.12 97 GLN A CA 1
ATOM 762 C C . GLN A 1 97 ? -5.059 -9.717 7.571 1.00 91.12 97 GLN A C 1
ATOM 764 O O . GLN A 1 97 ? -4.701 -10.880 7.386 1.00 91.12 97 GLN A O 1
ATOM 769 N N . VAL A 1 98 ? -4.168 -8.752 7.819 1.00 89.38 98 VAL A N 1
ATOM 770 C CA . VAL A 1 98 ? -2.726 -9.003 7.880 1.00 89.38 98 VAL A CA 1
ATOM 771 C C . VAL A 1 98 ? -2.379 -9.725 9.196 1.00 89.38 98 VAL A C 1
ATOM 773 O O . VAL A 1 98 ? -2.488 -9.119 10.265 1.00 89.38 98 VAL A O 1
ATOM 776 N N . PRO A 1 99 ? -1.894 -10.986 9.160 1.00 82.44 99 PRO A N 1
ATOM 777 C CA . PRO A 1 99 ? -1.768 -11.826 10.362 1.00 82.44 99 PRO A CA 1
ATOM 778 C C . PRO A 1 99 ? -0.808 -11.291 11.430 1.00 82.44 99 PRO A C 1
ATOM 780 O O . PRO A 1 99 ? -0.919 -11.626 12.607 1.00 82.44 99 PRO A O 1
ATOM 783 N N . THR A 1 100 ? 0.166 -10.478 11.023 1.00 78.75 100 THR A N 1
ATOM 784 C CA . THR A 1 100 ? 1.209 -9.921 11.891 1.00 78.75 100 THR A CA 1
ATOM 785 C C . THR A 1 100 ? 0.780 -8.655 12.624 1.00 78.75 100 THR A C 1
ATOM 787 O O . THR A 1 100 ? 1.571 -8.132 13.406 1.00 78.75 100 THR A O 1
ATOM 790 N N . CYS A 1 101 ? -0.432 -8.148 12.384 1.00 83.31 101 CYS A N 1
ATOM 791 C CA . CYS A 1 101 ? -0.890 -6.886 12.952 1.00 83.31 101 CYS A CA 1
ATOM 792 C C . CYS A 1 101 ? -1.555 -7.054 14.315 1.00 83.31 101 CYS A C 1
ATOM 794 O O . CYS A 1 101 ? -2.268 -8.020 14.585 1.00 83.31 101 CYS A O 1
ATOM 796 N N . LEU A 1 102 ? -1.382 -6.039 15.157 1.00 86.06 102 LEU A N 1
ATOM 797 C CA . LEU A 1 102 ? -2.112 -5.906 16.412 1.00 86.06 102 LEU A CA 1
ATOM 798 C C . LEU A 1 102 ? -3.336 -4.998 16.208 1.00 86.06 102 LEU A C 1
ATOM 800 O O . LEU A 1 102 ? -3.159 -3.905 15.655 1.00 86.06 102 LEU A O 1
ATOM 804 N N . PRO A 1 103 ? -4.547 -5.388 16.654 1.00 87.12 103 PRO A N 1
ATOM 805 C CA . PRO A 1 103 ? -5.757 -4.579 16.490 1.00 87.12 103 PRO A CA 1
ATOM 806 C C . PRO A 1 103 ? -5.613 -3.137 16.998 1.00 87.12 103 PRO A C 1
ATOM 808 O O . PRO A 1 103 ? -6.067 -2.198 16.346 1.00 87.12 103 PRO A O 1
ATOM 811 N N . GLU A 1 104 ? -4.918 -2.939 18.117 1.00 88.88 104 GLU A N 1
ATOM 812 C CA . GLU A 1 104 ? -4.647 -1.629 18.712 1.00 88.88 104 GLU A CA 1
ATOM 813 C C . GLU A 1 104 ? -3.752 -0.745 17.830 1.00 88.88 104 GLU A C 1
ATOM 815 O O . GLU A 1 104 ? -3.979 0.464 17.712 1.00 88.88 104 GLU A O 1
ATOM 820 N N . ASN A 1 105 ? -2.765 -1.341 17.154 1.00 90.12 105 ASN A N 1
ATOM 821 C CA . ASN A 1 105 ? -1.889 -0.622 16.233 1.00 90.12 105 ASN A CA 1
ATOM 822 C C . ASN A 1 105 ? -2.641 -0.234 14.961 1.00 90.12 105 ASN A C 1
ATOM 824 O O . ASN A 1 105 ? -2.454 0.881 14.476 1.00 90.12 105 ASN A O 1
ATOM 828 N N . ILE A 1 106 ? -3.514 -1.115 14.461 1.00 91.69 106 ILE A N 1
ATOM 829 C CA . ILE A 1 106 ? -4.386 -0.823 13.316 1.00 91.69 106 ILE A CA 1
ATOM 830 C C . ILE A 1 106 ? -5.342 0.319 13.664 1.00 91.69 106 ILE A C 1
ATOM 832 O O . ILE A 1 106 ? -5.432 1.282 12.911 1.00 91.69 106 ILE A O 1
ATOM 836 N N . SER A 1 107 ? -6.003 0.259 14.824 1.00 91.38 107 SER A N 1
ATOM 837 C CA . SER A 1 107 ? -6.926 1.309 15.271 1.00 91.38 107 SER A CA 1
ATOM 838 C C . SER A 1 107 ? -6.225 2.660 15.422 1.00 91.38 107 SER A C 1
ATOM 840 O O . SER A 1 107 ? -6.759 3.687 15.004 1.00 91.38 107 SER A O 1
ATOM 842 N N . THR A 1 108 ? -5.018 2.668 15.999 1.00 91.19 108 THR A N 1
ATOM 843 C CA . THR A 1 108 ? -4.208 3.888 16.152 1.00 91.19 108 THR A CA 1
ATOM 844 C C . THR A 1 108 ? -3.797 4.452 14.795 1.00 91.19 108 THR A C 1
ATOM 846 O O . THR A 1 108 ? -3.864 5.661 14.583 1.00 91.19 108 THR A O 1
ATOM 849 N N . PHE A 1 109 ? -3.369 3.582 13.878 1.00 92.12 109 PHE A N 1
ATOM 850 C CA . PHE A 1 109 ? -3.009 3.959 12.517 1.00 92.12 109 PHE A CA 1
ATOM 851 C C . PHE A 1 109 ? -4.207 4.566 11.780 1.00 92.12 109 PHE A C 1
ATOM 853 O O . PHE A 1 109 ? -4.109 5.705 11.336 1.00 92.12 109 PHE A O 1
ATOM 860 N N . ASP A 1 110 ? -5.346 3.868 11.735 1.00 94.25 110 ASP A N 1
ATOM 861 C CA . ASP A 1 110 ? -6.560 4.326 11.047 1.00 94.25 110 ASP A CA 1
ATOM 862 C C 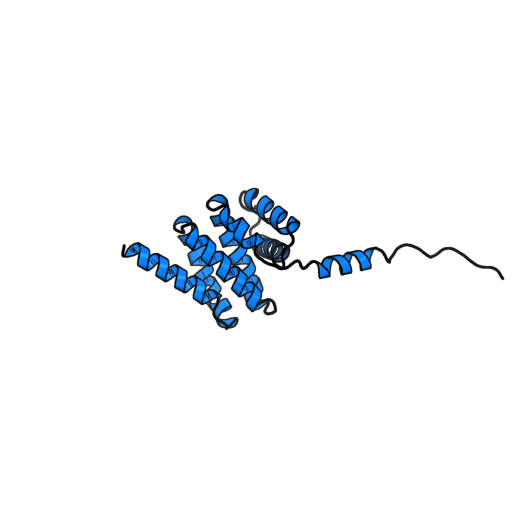. ASP A 1 110 ? -7.046 5.670 11.593 1.00 94.25 110 ASP A C 1
ATOM 864 O O . ASP A 1 110 ? -7.226 6.617 10.833 1.00 94.25 110 ASP A O 1
ATOM 868 N N . THR A 1 111 ? -7.154 5.794 12.920 1.00 92.56 111 THR A N 1
ATOM 869 C CA . THR A 1 111 ? -7.576 7.045 13.570 1.00 92.56 111 THR A CA 1
ATOM 870 C C . THR A 1 111 ? -6.642 8.191 13.204 1.00 92.56 111 THR A C 1
ATOM 872 O O . THR A 1 111 ? -7.099 9.274 12.847 1.00 92.56 111 THR A O 1
ATOM 875 N N . ARG A 1 112 ? -5.324 7.953 13.246 1.00 89.69 112 ARG A N 1
ATOM 876 C CA . ARG A 1 112 ? -4.335 8.981 12.925 1.00 89.69 112 ARG A CA 1
ATOM 877 C C . ARG A 1 112 ? -4.449 9.434 11.475 1.00 89.69 112 ARG A C 1
ATOM 879 O O . ARG A 1 112 ? -4.476 10.638 11.250 1.00 89.69 112 ARG A O 1
ATOM 886 N N . ILE A 1 113 ? -4.565 8.507 10.526 1.00 89.75 113 ILE A N 1
ATOM 887 C CA . ILE A 1 113 ? -4.760 8.836 9.108 1.00 89.75 113 ILE A CA 1
ATOM 888 C C . ILE A 1 113 ? -6.059 9.620 8.899 1.00 89.75 113 ILE A C 1
ATOM 890 O O . ILE A 1 113 ? -6.037 10.661 8.254 1.00 89.75 113 ILE A O 1
ATOM 894 N N . MET A 1 114 ? -7.166 9.174 9.495 1.00 90.75 114 MET A N 1
ATOM 895 C CA . MET A 1 114 ? -8.471 9.831 9.357 1.00 90.75 114 MET A CA 1
ATOM 896 C C . MET A 1 114 ? -8.533 11.208 10.039 1.00 90.75 114 MET A C 1
ATOM 898 O O . MET A 1 114 ? -9.360 12.035 9.667 1.00 90.75 114 MET A O 1
ATOM 902 N N . SER A 1 115 ? -7.667 11.462 11.027 1.00 86.25 115 SER A N 1
ATOM 903 C CA . SER A 1 115 ? -7.544 12.752 11.727 1.00 86.25 115 SER A CA 1
ATOM 904 C C . SER A 1 115 ? -6.544 13.730 11.096 1.00 86.25 115 SER A C 1
ATOM 906 O O . SER A 1 115 ? -6.529 14.904 11.461 1.00 86.25 115 SER A O 1
ATOM 908 N N . MET A 1 116 ? -5.684 13.267 10.185 1.00 76.44 116 MET A N 1
ATOM 909 C CA . MET A 1 116 ? -4.659 14.104 9.563 1.00 76.44 116 MET A CA 1
ATOM 910 C C . MET A 1 116 ? -5.276 15.002 8.481 1.00 76.44 116 MET A C 1
ATOM 912 O O . MET A 1 116 ? -5.530 14.566 7.362 1.00 76.44 116 MET A O 1
ATOM 916 N N . LEU A 1 117 ? -5.448 16.287 8.797 1.00 57.38 117 LEU A N 1
ATOM 917 C CA . LEU A 1 117 ? -5.309 17.359 7.806 1.00 57.38 117 LEU A CA 1
ATOM 918 C C . LEU A 1 117 ? -3.801 17.481 7.509 1.00 57.38 117 LEU A C 1
ATOM 920 O O . LEU A 1 117 ? -2.993 17.224 8.396 1.00 57.38 117 LEU A O 1
ATOM 924 N N . GLN A 1 118 ? -3.423 17.728 6.256 1.00 55.28 118 GLN A N 1
ATOM 925 C CA . GLN A 1 118 ? -2.062 17.555 5.710 1.00 55.28 118 GLN A CA 1
ATOM 926 C C . GLN A 1 118 ? -0.893 17.990 6.632 1.00 55.28 118 GLN A C 1
ATOM 928 O O . GLN A 1 118 ? -1.030 18.930 7.405 1.00 55.28 118 GLN A O 1
ATOM 933 N N . PRO A 1 119 ? 0.292 17.359 6.543 1.00 51.72 119 PRO A N 1
ATOM 934 C CA . PRO A 1 119 ? 1.355 17.549 7.522 1.00 51.72 119 PRO A CA 1
ATOM 935 C C . PRO A 1 119 ? 2.169 18.818 7.272 1.00 51.72 119 PRO A C 1
ATOM 937 O O . PRO A 1 119 ? 2.714 19.032 6.191 1.00 51.72 119 PRO A O 1
ATOM 940 N N . GLU A 1 120 ? 2.342 19.570 8.351 1.00 51.88 120 GLU A N 1
ATOM 941 C CA . GLU A 1 120 ? 3.009 20.869 8.455 1.00 51.88 120 GLU A CA 1
ATOM 942 C C . GLU A 1 120 ? 4.546 20.842 8.241 1.00 51.88 120 GLU A C 1
ATOM 944 O O . GLU A 1 120 ? 5.185 21.870 8.404 1.00 51.88 120 GLU A O 1
ATOM 949 N N . ASP A 1 121 ? 5.187 19.720 7.874 1.00 48.66 121 ASP A N 1
ATOM 950 C CA . ASP A 1 121 ? 6.657 19.652 7.729 1.00 48.66 121 ASP A CA 1
ATOM 951 C C . ASP A 1 121 ? 7.125 18.581 6.723 1.00 48.66 121 ASP A C 1
ATOM 953 O O . ASP A 1 121 ? 7.313 17.402 7.049 1.00 48.66 121 ASP A O 1
ATOM 957 N N . ALA A 1 122 ? 7.396 18.998 5.483 1.00 56.03 122 ALA A N 1
ATOM 958 C CA . ALA A 1 122 ? 7.773 18.110 4.375 1.00 56.03 122 ALA A CA 1
ATOM 959 C C . ALA A 1 122 ? 9.063 17.294 4.616 1.00 56.03 122 ALA A C 1
ATOM 961 O O . ALA A 1 122 ? 9.219 16.198 4.081 1.00 56.03 122 ALA A O 1
ATOM 962 N N . LYS A 1 123 ? 9.998 17.786 5.441 1.00 57.88 123 LYS A N 1
ATOM 963 C CA . LYS A 1 123 ? 11.345 17.194 5.577 1.00 57.88 123 LYS A CA 1
ATOM 964 C C . LYS A 1 123 ? 11.381 15.896 6.394 1.00 57.88 123 LYS A C 1
ATOM 966 O O . LYS A 1 123 ? 12.269 15.074 6.193 1.00 57.88 123 LYS A O 1
ATOM 971 N N . ASN A 1 124 ? 10.417 15.698 7.295 1.00 68.94 124 ASN A N 1
ATOM 972 C CA . ASN A 1 124 ? 10.312 14.496 8.136 1.00 68.94 124 ASN A CA 1
ATOM 973 C C . ASN A 1 124 ? 9.150 13.586 7.733 1.00 68.94 124 ASN A C 1
ATOM 975 O O . ASN A 1 124 ? 8.951 12.530 8.342 1.00 68.94 124 ASN A O 1
ATOM 979 N N . PHE A 1 125 ? 8.385 13.980 6.718 1.00 81.31 125 PHE A N 1
ATOM 980 C CA . PHE A 1 125 ? 7.106 13.354 6.449 1.00 81.31 125 PHE A CA 1
ATOM 981 C C . PHE A 1 125 ? 7.252 11.888 6.023 1.00 81.31 125 PHE A C 1
ATOM 983 O O . PHE A 1 125 ? 6.614 11.021 6.615 1.00 81.31 125 PHE A O 1
ATOM 990 N N . ASP A 1 126 ? 8.185 11.570 5.124 1.00 83.12 126 ASP A N 1
ATOM 991 C CA . ASP A 1 126 ? 8.424 10.187 4.682 1.00 83.12 126 ASP A CA 1
ATOM 992 C C . ASP A 1 126 ? 8.877 9.256 5.806 1.00 83.12 126 ASP A C 1
ATOM 994 O O . ASP A 1 126 ? 8.503 8.082 5.838 1.00 83.12 126 ASP A O 1
ATOM 998 N N . LYS A 1 127 ? 9.669 9.764 6.755 1.00 86.94 127 LYS A N 1
ATOM 999 C CA . LYS A 1 127 ? 10.062 8.985 7.933 1.00 86.94 127 LYS A CA 1
ATOM 1000 C C . LYS A 1 127 ? 8.833 8.646 8.778 1.00 86.94 127 LYS A C 1
ATOM 1002 O O . LYS A 1 127 ? 8.651 7.491 9.152 1.00 86.94 127 LYS A O 1
ATOM 1007 N N . ILE A 1 128 ? 7.962 9.630 9.007 1.00 87.38 128 ILE A N 1
ATOM 1008 C CA . ILE A 1 128 ? 6.716 9.452 9.761 1.00 87.38 128 ILE A CA 1
ATOM 1009 C C . ILE A 1 128 ? 5.793 8.446 9.060 1.00 87.38 128 ILE A C 1
ATOM 1011 O O . ILE A 1 128 ? 5.283 7.542 9.722 1.00 87.38 128 ILE A O 1
ATOM 1015 N N . LYS A 1 129 ? 5.614 8.548 7.734 1.00 90.00 129 LYS A N 1
ATOM 1016 C CA . LYS A 1 129 ? 4.822 7.589 6.940 1.00 90.00 129 LYS A CA 1
ATOM 1017 C C . LYS A 1 129 ? 5.313 6.158 7.134 1.00 90.00 129 LYS A C 1
ATOM 1019 O O . LYS A 1 129 ? 4.531 5.272 7.486 1.00 90.00 129 LYS A O 1
ATOM 1024 N N . LYS A 1 130 ? 6.624 5.951 6.955 1.00 91.31 130 LYS A N 1
ATOM 1025 C CA . LYS A 1 130 ? 7.270 4.641 7.099 1.00 91.31 130 LYS A CA 1
ATOM 1026 C C . LYS A 1 130 ? 7.046 4.064 8.486 1.00 91.31 130 LYS A C 1
ATOM 1028 O O . LYS A 1 130 ? 6.640 2.912 8.602 1.00 91.31 130 LYS A O 1
ATOM 1033 N N . ASP A 1 131 ? 7.280 4.857 9.527 1.00 88.88 131 ASP A N 1
ATOM 1034 C CA . ASP A 1 131 ? 7.156 4.399 10.911 1.00 88.88 131 ASP A CA 1
ATOM 1035 C C . ASP A 1 131 ? 5.709 4.049 11.277 1.00 88.88 131 ASP A C 1
ATOM 1037 O O . ASP A 1 131 ? 5.476 3.053 11.967 1.00 88.88 131 ASP A O 1
ATOM 1041 N N . LEU A 1 132 ? 4.729 4.806 10.771 1.00 89.94 132 LEU A N 1
ATOM 1042 C CA . LEU A 1 132 ? 3.308 4.520 10.969 1.00 89.94 132 LEU A CA 1
ATOM 1043 C C . LEU A 1 132 ? 2.899 3.180 10.365 1.00 89.94 132 LEU A C 1
ATOM 1045 O O . LEU A 1 132 ? 2.348 2.332 11.072 1.00 89.94 132 LEU A O 1
ATOM 1049 N N . VAL A 1 133 ? 3.212 2.967 9.086 1.00 91.69 133 VAL A N 1
ATOM 1050 C CA . VAL A 1 133 ? 2.869 1.717 8.396 1.00 91.69 133 VAL A CA 1
ATOM 1051 C C . VAL A 1 133 ? 3.651 0.549 8.980 1.00 91.69 133 VAL A C 1
ATOM 1053 O O . VAL A 1 133 ? 3.077 -0.507 9.237 1.00 91.69 133 VAL A O 1
ATOM 1056 N N . ARG A 1 134 ? 4.943 0.732 9.273 1.00 91.44 134 ARG A N 1
ATOM 1057 C CA . ARG A 1 134 ? 5.777 -0.311 9.878 1.00 91.44 134 ARG A CA 1
ATOM 1058 C C . ARG A 1 134 ? 5.207 -0.736 11.226 1.00 91.44 134 ARG A C 1
ATOM 1060 O O . ARG A 1 134 ? 5.051 -1.933 11.465 1.00 91.44 134 ARG A O 1
ATOM 1067 N N . LYS A 1 135 ? 4.828 0.215 12.085 1.00 89.31 135 LYS A N 1
ATOM 1068 C CA . LYS A 1 135 ? 4.195 -0.089 13.374 1.00 89.31 135 LYS A CA 1
ATOM 1069 C C . LYS A 1 135 ? 2.861 -0.818 13.195 1.00 89.31 135 LYS A C 1
ATOM 1071 O O . LYS A 1 135 ? 2.599 -1.752 13.950 1.00 89.31 135 LYS A O 1
ATOM 1076 N N . ALA A 1 136 ? 2.048 -0.432 12.215 1.00 87.62 136 ALA A N 1
ATOM 1077 C CA . ALA A 1 136 ? 0.779 -1.099 11.941 1.00 87.62 136 ALA A CA 1
ATOM 1078 C C . ALA A 1 136 ? 0.982 -2.546 11.462 1.00 87.62 136 ALA A C 1
ATOM 1080 O O . ALA A 1 136 ? 0.409 -3.460 12.048 1.00 87.62 136 ALA A O 1
ATOM 1081 N N . LEU A 1 137 ? 1.839 -2.747 10.455 1.00 86.44 137 LEU A N 1
ATOM 1082 C CA . LEU A 1 137 ? 1.898 -3.987 9.675 1.00 86.44 137 LEU A CA 1
ATOM 1083 C C . LEU A 1 137 ? 2.930 -5.019 10.146 1.00 86.44 137 LEU A C 1
ATOM 1085 O O . LEU A 1 137 ? 2.794 -6.206 9.851 1.00 86.44 137 LEU A O 1
ATOM 1089 N N . THR A 1 138 ? 3.963 -4.597 10.881 1.00 76.81 138 THR A N 1
ATOM 1090 C CA . THR A 1 138 ? 5.101 -5.473 11.242 1.00 76.81 138 THR A CA 1
ATOM 1091 C C . THR A 1 138 ? 5.248 -5.730 12.744 1.00 76.81 138 THR A C 1
ATOM 1093 O O . THR A 1 138 ? 6.123 -6.493 13.162 1.00 76.81 138 THR A O 1
ATOM 1096 N N . SER A 1 139 ? 4.392 -5.133 13.580 1.00 63.53 139 SER A N 1
ATOM 1097 C CA . SER A 1 139 ? 4.441 -5.311 15.038 1.00 63.53 139 SER A CA 1
ATOM 1098 C C . SER A 1 139 ? 3.952 -6.696 15.461 1.00 63.53 139 SER A C 1
ATOM 1100 O O . SER A 1 139 ? 2.780 -6.899 15.746 1.00 63.53 139 SER A O 1
ATOM 1102 N N . THR A 1 140 ? 4.868 -7.650 15.570 1.00 56.94 140 THR A N 1
ATOM 1103 C CA . THR A 1 140 ? 4.588 -8.996 16.081 1.00 56.94 140 THR A CA 1
ATOM 1104 C C . THR A 1 140 ? 4.452 -9.005 17.611 1.00 56.94 140 THR A C 1
ATOM 1106 O O . THR A 1 140 ? 5.266 -8.402 18.318 1.00 56.94 140 THR A O 1
ATOM 1109 N N . LYS A 1 141 ? 3.471 -9.759 18.145 1.00 48.78 141 LYS A N 1
ATOM 1110 C CA . LYS A 1 141 ? 3.256 -9.987 19.599 1.00 48.78 141 LYS A CA 1
ATOM 1111 C C . LYS A 1 141 ? 4.532 -10.412 20.348 1.00 48.78 141 LYS A C 1
ATOM 1113 O O . LYS A 1 141 ? 4.714 -10.061 21.511 1.00 48.78 141 LYS A O 1
ATOM 1118 N N . SER A 1 142 ? 5.443 -11.118 19.682 1.00 44.94 142 SER A N 1
ATOM 1119 C CA . SER A 1 142 ? 6.680 -11.658 20.259 1.00 44.94 142 SER A CA 1
ATOM 1120 C C . SER A 1 142 ? 7.739 -10.604 20.625 1.00 44.94 142 SER A C 1
ATOM 1122 O O . SER A 1 142 ? 8.523 -10.845 21.540 1.00 44.94 142 SER A O 1
ATOM 1124 N N . ARG A 1 143 ? 7.754 -9.410 20.007 1.00 43.81 143 ARG A N 1
ATOM 1125 C CA . ARG A 1 143 ? 8.704 -8.335 20.385 1.00 43.81 143 ARG A CA 1
ATOM 1126 C C . ARG A 1 143 ? 8.258 -7.511 21.598 1.00 43.81 143 ARG A C 1
ATOM 1128 O O . ARG A 1 143 ? 9.100 -6.901 22.253 1.00 43.81 143 ARG A O 1
ATOM 1135 N N . LEU A 1 144 ? 6.961 -7.491 21.914 1.00 45.12 144 LEU A N 1
ATOM 1136 C CA . LEU A 1 144 ? 6.434 -6.731 23.056 1.00 45.12 144 LEU A CA 1
ATOM 1137 C C . LEU A 1 144 ? 6.728 -7.416 24.394 1.00 45.12 144 LEU A C 1
ATOM 1139 O O . LEU A 1 144 ? 7.061 -6.729 25.356 1.00 45.12 144 LEU A O 1
ATOM 1143 N N . HIS A 1 145 ? 6.697 -8.752 24.446 1.00 44.09 145 HIS A N 1
ATOM 1144 C CA . HIS A 1 145 ? 7.072 -9.488 25.658 1.00 44.09 145 HIS A CA 1
ATOM 1145 C C . HIS A 1 145 ? 8.563 -9.364 25.990 1.00 44.09 145 HIS A C 1
ATOM 1147 O O . HIS A 1 145 ? 8.904 -9.209 27.157 1.00 44.09 145 HIS A O 1
ATOM 1153 N N . TYR A 1 146 ? 9.444 -9.331 24.984 1.00 38.12 146 TYR A N 1
ATOM 1154 C CA . TYR A 1 146 ? 10.877 -9.139 25.226 1.00 38.12 146 TYR A CA 1
ATOM 1155 C C . TYR A 1 146 ? 11.178 -7.741 25.786 1.00 38.12 146 TYR A C 1
ATOM 1157 O O . TYR A 1 146 ? 11.963 -7.588 26.714 1.00 38.12 146 TYR A O 1
ATOM 1165 N N . ARG A 1 147 ? 10.499 -6.707 25.273 1.00 40.97 147 ARG A N 1
ATOM 1166 C CA . ARG A 1 147 ? 10.756 -5.319 25.676 1.00 40.97 147 ARG A CA 1
ATOM 1167 C C . ARG A 1 147 ? 10.181 -4.962 27.052 1.00 40.97 147 ARG A C 1
ATOM 1169 O O . ARG A 1 147 ? 10.757 -4.108 27.713 1.00 40.97 147 ARG A O 1
ATOM 1176 N N . LYS A 1 148 ? 9.093 -5.619 27.480 1.00 41.09 148 LYS A N 1
ATOM 1177 C CA . LYS A 1 148 ? 8.550 -5.506 28.847 1.00 41.09 148 LYS A CA 1
ATOM 1178 C C . LYS A 1 148 ? 9.410 -6.259 29.870 1.00 41.09 148 LYS A C 1
ATOM 1180 O O . LYS A 1 148 ? 9.697 -5.713 30.928 1.00 41.09 148 LYS A O 1
ATOM 1185 N N . ALA A 1 149 ? 9.905 -7.447 29.509 1.00 43.03 149 ALA A N 1
ATOM 1186 C CA . ALA A 1 149 ? 10.798 -8.228 30.365 1.00 43.03 149 ALA A CA 1
ATOM 1187 C C . ALA A 1 149 ? 12.138 -7.516 30.633 1.00 43.03 149 ALA A C 1
ATOM 1189 O O . ALA A 1 149 ? 12.636 -7.563 31.748 1.00 43.03 149 ALA A O 1
ATOM 1190 N N . SER A 1 150 ? 12.702 -6.798 29.653 1.00 42.41 150 SER A N 1
ATOM 1191 C CA . SER A 1 150 ? 13.961 -6.053 29.845 1.00 42.41 150 SER A CA 1
ATOM 1192 C C . SER A 1 150 ? 13.826 -4.747 30.640 1.00 42.41 150 SER A C 1
ATOM 1194 O O . SER A 1 150 ? 14.842 -4.178 31.028 1.00 42.41 150 SER A O 1
ATOM 1196 N N . SER A 1 151 ? 12.609 -4.235 30.857 1.00 44.50 151 SER A N 1
ATOM 1197 C CA . SER A 1 151 ? 12.369 -3.027 31.666 1.00 44.50 151 SER A CA 1
ATOM 1198 C C . SER A 1 151 ? 11.985 -3.324 33.117 1.00 44.50 151 SER A C 1
ATOM 1200 O O . SER A 1 151 ? 12.077 -2.431 33.950 1.00 44.50 151 SER A O 1
ATOM 1202 N N . GLU A 1 152 ? 11.570 -4.555 33.426 1.00 42.31 152 GLU A N 1
ATOM 1203 C CA . GLU A 1 152 ? 11.162 -4.973 34.778 1.00 42.31 152 GLU A CA 1
ATOM 1204 C C . GLU A 1 152 ? 12.315 -5.590 35.598 1.00 42.31 152 GLU A C 1
ATOM 1206 O O . GLU A 1 152 ? 12.150 -5.822 36.788 1.00 42.31 152 GLU A O 1
ATOM 1211 N N . THR A 1 153 ? 13.503 -5.805 35.015 1.00 45.47 153 THR A N 1
ATOM 1212 C CA . THR A 1 153 ? 14.657 -6.429 35.702 1.00 45.47 153 THR A CA 1
ATOM 1213 C C . THR A 1 153 ? 15.727 -5.451 36.203 1.00 45.47 153 THR A C 1
ATOM 1215 O O . THR A 1 153 ? 16.796 -5.893 36.602 1.00 45.47 153 THR A O 1
ATOM 1218 N N . ASN A 1 154 ? 15.484 -4.135 36.181 1.00 43.41 154 ASN A N 1
ATOM 1219 C CA . ASN A 1 154 ? 16.482 -3.120 36.567 1.00 43.41 154 ASN A CA 1
ATOM 1220 C C . ASN A 1 154 ? 16.006 -2.218 37.722 1.00 43.41 154 ASN A C 1
ATOM 1222 O O . ASN A 1 154 ? 16.134 -0.996 37.671 1.00 43.41 154 ASN A O 1
ATOM 1226 N N . GLY A 1 155 ? 15.442 -2.818 38.769 1.00 45.78 155 GLY A N 1
ATOM 1227 C CA . GLY A 1 155 ? 15.072 -2.089 39.978 1.00 45.78 155 GLY A CA 1
ATOM 1228 C C . GLY A 1 155 ? 14.723 -3.021 41.128 1.00 45.78 155 GLY A C 1
ATOM 1229 O O . GLY A 1 155 ? 13.575 -3.434 41.240 1.00 45.78 155 GLY A O 1
ATOM 1230 N N . GLY A 1 156 ? 15.708 -3.315 41.975 1.00 42.78 156 GLY A N 1
ATOM 1231 C CA . GLY A 1 156 ? 15.507 -4.004 43.249 1.00 42.78 156 GLY A CA 1
ATOM 1232 C C . GLY A 1 156 ? 16.511 -5.126 43.461 1.00 42.78 156 GLY A C 1
ATOM 1233 O O . GLY A 1 156 ? 16.294 -6.225 42.970 1.00 42.78 156 GLY A O 1
ATOM 1234 N N . ASP A 1 157 ? 17.636 -4.799 44.098 1.00 41.44 157 ASP A N 1
ATOM 1235 C CA . ASP A 1 157 ? 18.173 -5.516 45.268 1.00 41.44 157 ASP A CA 1
ATOM 1236 C C . ASP A 1 157 ? 19.604 -5.030 45.531 1.00 41.44 157 ASP A C 1
ATOM 1238 O O . ASP A 1 157 ? 20.597 -5.677 45.205 1.00 41.44 157 ASP A O 1
ATOM 1242 N N . GLU A 1 158 ? 19.701 -3.839 46.118 1.00 47.72 158 GLU A N 1
ATOM 1243 C CA . GLU A 1 158 ? 20.925 -3.353 46.752 1.00 47.72 158 GLU A CA 1
ATOM 1244 C C . GLU A 1 158 ? 20.556 -2.857 48.155 1.00 47.72 158 GLU A C 1
ATOM 1246 O O . GLU A 1 158 ? 20.600 -1.672 48.454 1.00 47.72 158 GLU A O 1
ATOM 1251 N N . GLU A 1 159 ? 20.119 -3.781 49.017 1.00 40.97 159 GLU A N 1
ATOM 1252 C CA . GLU A 1 159 ? 20.050 -3.557 50.461 1.00 40.97 159 GLU A CA 1
ATOM 1253 C C . GLU A 1 159 ? 20.482 -4.815 51.234 1.00 40.97 159 GLU A C 1
ATOM 1255 O O . GLU A 1 159 ? 19.788 -5.827 51.281 1.00 40.97 159 GLU A O 1
ATOM 1260 N N . LEU A 1 160 ? 21.636 -4.665 51.894 1.00 41.59 160 LEU A N 1
ATOM 1261 C CA . LEU A 1 160 ? 21.977 -5.189 53.221 1.00 41.59 160 LEU A CA 1
ATOM 1262 C C . LEU A 1 160 ? 22.099 -6.712 53.416 1.00 41.59 160 LEU A C 1
ATOM 1264 O O . LEU A 1 160 ? 21.117 -7.425 53.611 1.00 41.59 160 LEU A O 1
ATOM 1268 N N . LYS A 1 161 ? 23.348 -7.150 53.635 1.00 40.31 161 LYS A N 1
ATOM 1269 C CA . LYS A 1 161 ? 23.772 -7.647 54.961 1.00 40.31 161 LYS A CA 1
ATOM 1270 C C . LYS A 1 161 ? 25.298 -7.737 55.084 1.00 40.31 161 LYS A C 1
ATOM 1272 O O . LYS A 1 161 ? 25.931 -8.649 54.563 1.00 40.31 161 LYS A O 1
ATOM 1277 N N . GLU A 1 162 ? 25.857 -6.766 55.804 1.00 41.06 162 GLU A N 1
ATOM 1278 C CA . GLU A 1 162 ? 26.985 -6.992 56.712 1.00 41.06 162 GLU A CA 1
ATOM 1279 C C . GLU A 1 162 ? 26.522 -7.865 57.900 1.00 41.06 162 GLU A C 1
ATOM 1281 O O . GLU A 1 162 ? 25.329 -7.876 58.215 1.00 41.06 162 GLU A O 1
ATOM 1286 N N . MET A 1 163 ? 27.491 -8.485 58.592 1.00 40.03 163 MET A N 1
ATOM 1287 C CA . MET A 1 163 ? 27.389 -9.398 59.755 1.00 40.03 163 MET A CA 1
ATOM 1288 C C . MET A 1 163 ? 27.059 -10.849 59.348 1.00 40.03 163 MET A C 1
ATOM 1290 O O . MET A 1 163 ? 26.007 -11.100 58.771 1.00 40.03 163 MET A O 1
ATOM 1294 N N . GLU A 1 164 ? 27.899 -11.864 59.572 1.00 38.50 164 GLU A N 1
ATOM 1295 C CA . GLU A 1 164 ? 28.989 -12.101 60.542 1.00 38.50 164 GLU A CA 1
ATOM 1296 C C . GLU A 1 164 ? 30.166 -12.870 59.912 1.00 38.50 164 GLU A C 1
ATOM 1298 O O . GLU A 1 164 ? 29.930 -13.649 58.958 1.00 38.50 164 GLU A O 1
#

Sequence (164 aa):
MENENVRLGIIGLLAKLITCPDSQAVVKCMPAVTVIVHEYFSTFDEQTSIELLVHSIKSLQMFSNDELATGPLLVLIYDIYSYLRPKYPSLLEVIKQVPTCLPENISTFDTRIMSMLQPEDAKNFDKIKKDLVRKALTSTKSRLHYRKASSETNGGDEELKEME

Radius of gyration: 20.53 Å; chains: 1; bounding box: 45×33×84 Å

InterPro domains:
  IPR011989 Armadillo-like helical [G3DSA:1.25.10.10] (1-116)
  IPR045478 Exportin-5, C-terminal domain [PF19273] (1-139)

Organism: Meloidogyne javanica (NCBI:txid6303)

pLDDT: mean 79.5,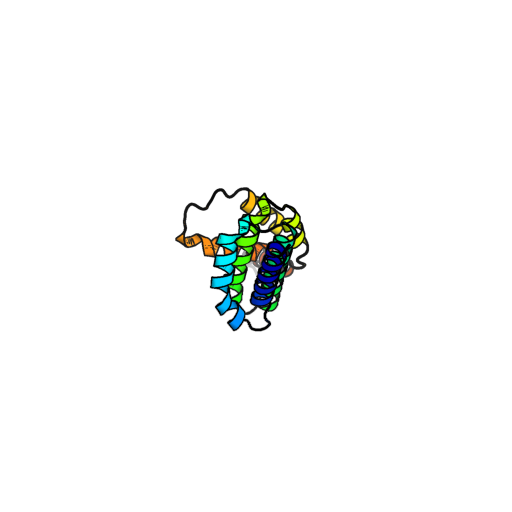 std 18.17, range [38.12, 96.94]

Secondary structure (DSSP, 8-state):
-HHHHHHHHHHHHHHHHHT-S-HHHHHHHHHHHHHHHHHHGGG--HHHHHHHHHHHHHHHHHTTT-HHHHHHHHHHHHHHHHHHTTT-THHHHHHHT-TT--HHHHHHHHHHHHH----S-TTTHHHHHHHHHHHHHH--HHHHHHHHHTTSSSS---------

Foldseek 3Di:
DVVVVVVVVVLVVLLCQLQPLDLVSNLVCLVVSQVCCVVCVVVDDQVSLLSNLLSLLNSCVSCVVPPSNNLSSLLSNLSSCLSCCVPHVCNLVSLVPQPQFDPVLSVVLSVVSVPDDDDPDPPCVSVVSNVSSCSGRHNHPVVVVVVVVVVVPPDDDDDDDDDD